Protein AF-A0A3B0Z367-F1 (afdb_monomer_lite)

Sequence (111 aa):
MTFSGEVEFDEVYLIAGHKGYPDAVKRAERLPRRRRLKGARGRGTLENEKPPVFGMIERSGDVVIHLCENVQQKSIQPLIESTVALGSLIYTDEYSIYSRLTEWGYEHKRA

Foldseek 3Di:
DAAAAEKEKDKDWDQQQCQCVPVVCVVVVHDGDPDQQPADPDADFVVRSTWIWMWMGHDVDDIDIDGHRDQALVGCVVVNPVHYDAAYEYEYAPDCRCVCCVVSRYHYDYD

Secondary structure (DSSP, 8-state):
--B-SEEEEEEEE-----TT-HHHHHHTTSPPPSS---PPSSS--TTTT--EEEEEEETTS-EEEEE-S---HHHHHHHHHHHB-TT-EEEE-S-GGGGGTTTTT-EEEE-

Radius of gyration: 17.01 Å; chains: 1; bounding box: 39×24×46 Å

InterPro domains:
  IPR024445 ISXO2-like transposase domain [PF12762] (4-110)
  IPR024445 ISXO2-like transposase domain [SM01126] (2-111)

pLDDT: mean 90.68, std 8.05, range [60.94, 97.81]

Structure (mmCIF, N/CA/C/O backbone):
data_AF-A0A3B0Z367-F1
#
_entry.id   AF-A0A3B0Z367-F1
#
loop_
_atom_site.group_PDB
_atom_site.id
_atom_site.type_symbol
_atom_site.label_atom_id
_atom_site.label_alt_id
_atom_site.label_comp_id
_atom_site.label_asym_id
_atom_site.label_entity_id
_atom_site.label_seq_id
_atom_site.pdbx_PDB_ins_code
_atom_site.Cartn_x
_atom_site.Cartn_y
_atom_site.Cartn_z
_atom_site.occupancy
_atom_site.B_iso_or_equiv
_atom_site.auth_seq_id
_atom_site.auth_comp_id
_atom_site.auth_asym_id
_atom_site.auth_atom_id
_atom_site.pdbx_PDB_model_num
ATOM 1 N N . MET A 1 1 ? -14.402 -11.003 0.904 1.00 66.56 1 MET A N 1
ATOM 2 C CA . MET A 1 1 ? -13.864 -11.161 2.266 1.00 66.56 1 MET A CA 1
ATOM 3 C C . MET A 1 1 ? -13.485 -9.774 2.720 1.00 66.56 1 MET A C 1
ATOM 5 O O . MET A 1 1 ? -12.888 -9.074 1.914 1.00 66.56 1 MET A O 1
ATOM 9 N N . THR A 1 2 ? -13.924 -9.351 3.899 1.00 90.94 2 THR A N 1
ATOM 10 C CA . THR A 1 2 ? -13.805 -7.954 4.326 1.00 90.94 2 THR A CA 1
ATOM 11 C C . THR A 1 2 ? -13.265 -7.931 5.746 1.00 90.94 2 THR A C 1
ATOM 13 O O . THR A 1 2 ? -13.917 -8.474 6.633 1.00 90.94 2 THR A O 1
ATOM 16 N N . PHE A 1 3 ? -12.085 -7.347 5.933 1.00 96.19 3 PHE A N 1
ATOM 17 C CA . PHE A 1 3 ? -11.451 -7.157 7.235 1.00 96.19 3 PHE A CA 1
ATOM 18 C C . PHE A 1 3 ? -12.202 -6.109 8.048 1.00 96.19 3 PHE A C 1
ATOM 20 O O . PHE A 1 3 ? -12.811 -5.195 7.486 1.00 96.19 3 PHE A O 1
ATOM 27 N N . SER A 1 4 ? -12.143 -6.215 9.369 1.00 94.81 4 SER A N 1
ATOM 28 C CA . SER A 1 4 ? -12.790 -5.291 10.294 1.00 94.81 4 SER A CA 1
ATOM 29 C C . SER A 1 4 ? -12.010 -5.157 11.601 1.00 94.81 4 SER A C 1
ATOM 31 O O . SER A 1 4 ? -11.216 -6.019 11.965 1.00 94.81 4 SER A O 1
ATOM 33 N N . GLY A 1 5 ? -12.248 -4.078 12.345 1.00 95.94 5 GLY A N 1
ATOM 34 C CA . GLY A 1 5 ? -11.552 -3.853 13.611 1.00 95.94 5 GLY A CA 1
ATOM 35 C C . GLY A 1 5 ? -10.146 -3.304 13.383 1.00 95.94 5 GLY A C 1
ATOM 36 O O . GLY A 1 5 ? -10.019 -2.215 12.835 1.00 95.94 5 GLY A O 1
ATOM 37 N N . GLU A 1 6 ? -9.109 -4.012 13.830 1.00 97.69 6 GLU A N 1
ATOM 38 C CA . GLU A 1 6 ? -7.713 -3.560 13.747 1.00 97.69 6 GLU A CA 1
ATOM 39 C C . GLU A 1 6 ? -6.999 -4.185 12.542 1.00 97.69 6 GLU A C 1
ATOM 41 O O . GLU A 1 6 ? -6.922 -5.411 12.432 1.00 97.69 6 GLU A O 1
ATOM 46 N N . VAL A 1 7 ? -6.447 -3.347 11.662 1.00 97.75 7 VAL A N 1
ATOM 47 C CA . VAL A 1 7 ? -5.758 -3.785 10.440 1.00 97.75 7 VAL A CA 1
ATOM 48 C C . VAL A 1 7 ? -4.434 -3.037 10.277 1.00 97.75 7 VAL A C 1
ATOM 50 O O . VAL A 1 7 ? -4.376 -1.825 10.461 1.00 97.75 7 VAL A O 1
ATOM 53 N N . GLU A 1 8 ? -3.362 -3.740 9.927 1.00 97.75 8 GLU A N 1
ATOM 54 C CA . GLU A 1 8 ? -2.039 -3.163 9.668 1.00 97.75 8 GLU A CA 1
ATOM 55 C C . GLU A 1 8 ? -1.728 -3.178 8.172 1.00 97.75 8 GLU A C 1
ATOM 57 O O . GLU A 1 8 ? -1.942 -4.194 7.501 1.00 97.75 8 GLU A O 1
ATOM 62 N N . PHE A 1 9 ? -1.241 -2.050 7.649 1.00 97.31 9 PHE A N 1
ATOM 63 C CA . PHE A 1 9 ? -0.816 -1.911 6.257 1.00 97.31 9 PHE A CA 1
ATOM 64 C C . PHE A 1 9 ? 0.691 -1.670 6.161 1.00 97.31 9 PHE A C 1
ATOM 66 O O . PHE A 1 9 ? 1.241 -0.879 6.929 1.00 97.31 9 PHE A O 1
ATOM 73 N N . ASP A 1 10 ? 1.336 -2.307 5.182 1.00 96.19 10 ASP A N 1
ATOM 74 C CA . ASP A 1 10 ? 2.746 -2.069 4.857 1.00 96.19 10 ASP A CA 1
ATOM 75 C C . ASP A 1 10 ? 3.046 -2.339 3.370 1.00 96.19 10 ASP A C 1
ATOM 77 O O . ASP A 1 10 ? 2.309 -3.030 2.655 1.00 96.19 10 ASP A O 1
ATOM 81 N N . GLU A 1 11 ? 4.172 -1.810 2.896 1.00 95.62 11 GLU A N 1
ATOM 82 C CA . GLU A 1 11 ? 4.663 -1.947 1.535 1.00 95.62 11 GLU A CA 1
ATOM 83 C C . GLU A 1 11 ? 6.106 -2.422 1.488 1.00 95.62 11 GLU A C 1
ATOM 85 O O . GLU A 1 11 ? 7.048 -1.734 1.886 1.00 95.62 11 GLU A O 1
ATOM 90 N N . VAL A 1 12 ? 6.322 -3.530 0.786 1.00 94.81 12 VAL A N 1
ATOM 91 C CA . VAL A 1 12 ? 7.666 -4.033 0.512 1.00 94.81 12 VAL A CA 1
ATOM 92 C C . VAL A 1 12 ? 7.982 -3.919 -0.972 1.00 94.81 12 VAL A C 1
ATOM 94 O O . VAL A 1 12 ? 7.217 -4.334 -1.832 1.00 94.81 12 VAL A O 1
ATOM 97 N N . TYR A 1 13 ? 9.155 -3.386 -1.310 1.00 92.69 13 TYR A N 1
ATOM 98 C CA . TYR A 1 13 ? 9.571 -3.212 -2.702 1.00 92.69 13 TYR A CA 1
ATOM 99 C C . TYR A 1 13 ? 10.491 -4.344 -3.150 1.00 92.69 13 TYR A C 1
ATOM 101 O O . TYR A 1 13 ? 11.658 -4.400 -2.750 1.00 92.69 13 TYR A O 1
ATOM 109 N N . LEU A 1 14 ? 9.997 -5.199 -4.043 1.00 90.38 14 LEU A N 1
ATOM 110 C CA . LEU A 1 14 ? 10.740 -6.348 -4.552 1.00 90.38 14 LEU A CA 1
ATOM 111 C C . LEU A 1 14 ? 11.377 -6.034 -5.898 1.00 90.38 14 LEU A C 1
ATOM 113 O O . LEU A 1 14 ? 10.776 -5.379 -6.739 1.00 90.38 14 LEU A O 1
ATOM 117 N N . I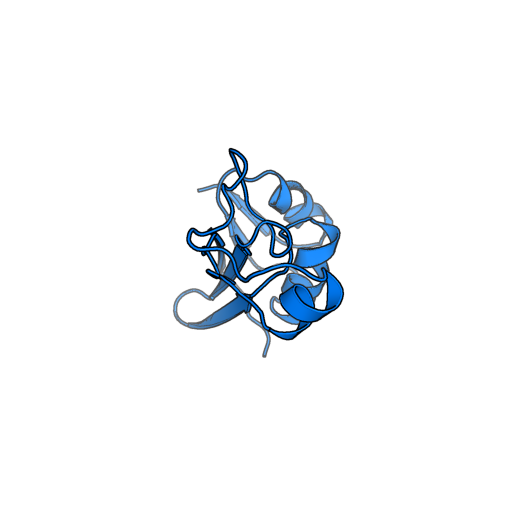LE A 1 15 ? 12.593 -6.524 -6.135 1.00 88.44 15 ILE A N 1
ATOM 118 C CA . ILE A 1 15 ? 13.227 -6.423 -7.453 1.00 88.44 15 ILE A CA 1
ATOM 119 C C . ILE A 1 15 ? 12.727 -7.591 -8.298 1.00 88.44 15 ILE A C 1
ATOM 121 O O . ILE A 1 15 ? 13.156 -8.723 -8.094 1.00 88.44 15 ILE A O 1
ATOM 125 N N . ALA A 1 16 ? 11.856 -7.309 -9.265 1.00 81.81 16 ALA A N 1
ATOM 126 C CA . ALA A 1 16 ? 11.217 -8.333 -10.090 1.00 81.81 16 ALA A CA 1
ATOM 127 C C . ALA A 1 16 ? 12.204 -9.039 -11.039 1.00 81.81 16 ALA A C 1
ATOM 129 O O . ALA A 1 16 ? 11.950 -10.144 -11.505 1.00 81.81 16 ALA A O 1
ATOM 130 N N . GLY A 1 17 ? 13.354 -8.415 -11.324 1.00 75.12 17 GLY A N 1
ATOM 131 C CA . GLY A 1 17 ? 14.464 -9.090 -11.996 1.00 75.12 17 GLY A CA 1
ATOM 132 C C . GLY A 1 17 ? 14.158 -9.525 -13.431 1.00 75.12 17 GLY A C 1
ATOM 133 O O . GLY A 1 17 ? 14.694 -10.544 -13.861 1.00 75.12 17 GLY A O 1
ATOM 134 N N . HIS A 1 18 ? 13.358 -8.745 -14.177 1.00 72.06 18 HIS A N 1
ATOM 135 C CA . HIS A 1 18 ? 12.971 -8.957 -15.588 1.00 72.06 18 HIS A CA 1
ATOM 136 C C . HIS A 1 18 ? 14.146 -8.816 -16.580 1.00 72.06 18 HIS A C 1
ATOM 138 O O . HIS A 1 18 ? 14.068 -8.199 -17.648 1.00 72.06 18 HIS A O 1
ATOM 144 N N . LYS A 1 19 ? 15.269 -9.455 -16.262 1.00 69.06 19 LYS A N 1
ATOM 145 C CA . LYS A 1 19 ? 16.459 -9.538 -17.089 1.00 69.06 19 LYS A CA 1
ATOM 146 C C . LYS A 1 19 ? 16.139 -10.355 -18.337 1.00 69.06 19 LYS A C 1
ATOM 148 O O . LYS A 1 19 ? 16.292 -11.568 -18.372 1.00 69.06 19 LYS A O 1
ATOM 153 N N . GLY A 1 20 ? 15.735 -9.650 -19.384 1.00 60.94 20 GLY A N 1
ATOM 154 C CA . GLY A 1 20 ? 15.469 -10.263 -20.675 1.00 60.94 20 GLY A CA 1
ATOM 155 C C . GLY A 1 20 ? 14.047 -10.787 -20.843 1.00 60.94 20 GLY A C 1
ATOM 156 O O . GLY A 1 20 ? 13.884 -11.802 -21.507 1.00 60.94 20 GLY A O 1
ATOM 157 N N . TYR A 1 21 ? 13.037 -10.100 -20.291 1.00 77.31 21 TYR A N 1
ATOM 158 C CA . TYR A 1 21 ? 11.632 -10.370 -20.619 1.00 77.31 21 TYR A CA 1
ATOM 159 C C . TYR A 1 21 ? 11.457 -10.470 -22.156 1.00 77.31 21 TYR A C 1
ATOM 161 O O . TYR A 1 21 ? 11.627 -9.446 -22.832 1.00 77.31 21 TYR A O 1
ATOM 169 N N . PRO A 1 22 ? 11.198 -11.672 -22.723 1.00 79.25 22 PRO A N 1
ATOM 170 C CA . PRO A 1 22 ? 11.438 -11.942 -24.144 1.00 79.25 22 PRO A CA 1
ATOM 171 C C . PRO A 1 22 ? 10.671 -11.015 -25.076 1.00 79.25 22 PRO A C 1
ATOM 173 O O . PRO A 1 22 ? 11.234 -10.525 -26.053 1.00 79.25 22 PRO A O 1
ATOM 176 N N . ASP A 1 23 ? 9.422 -10.705 -24.740 1.00 84.50 23 ASP A N 1
ATOM 177 C CA . ASP A 1 23 ? 8.583 -9.856 -25.580 1.00 84.50 23 ASP A CA 1
ATOM 178 C C . ASP A 1 23 ? 9.050 -8.400 -25.565 1.00 84.50 23 ASP A C 1
ATOM 180 O O . ASP A 1 23 ? 9.074 -7.755 -26.609 1.00 84.50 23 ASP A O 1
ATOM 184 N N . ALA A 1 24 ? 9.504 -7.876 -24.421 1.00 80.75 24 ALA A N 1
ATOM 185 C CA . ALA A 1 24 ? 10.095 -6.537 -24.378 1.00 80.75 24 ALA A CA 1
ATOM 186 C C . ALA A 1 24 ? 11.462 -6.475 -25.068 1.00 80.75 24 ALA A C 1
ATOM 188 O O . ALA A 1 24 ? 11.804 -5.449 -25.646 1.00 80.75 24 ALA A O 1
ATOM 189 N N . VAL A 1 25 ? 12.251 -7.551 -25.015 1.00 83.81 25 VAL A N 1
ATOM 190 C CA . VAL A 1 25 ? 13.532 -7.644 -25.734 1.00 83.81 25 VAL A CA 1
ATOM 191 C C . VAL A 1 25 ? 13.297 -7.649 -27.243 1.00 83.81 25 VAL A C 1
ATOM 193 O O . VAL A 1 25 ? 13.952 -6.882 -27.943 1.00 83.81 25 VAL A O 1
ATOM 196 N N . LYS A 1 26 ? 12.324 -8.441 -27.716 1.00 86.88 26 LYS A N 1
ATOM 197 C CA . LYS A 1 26 ? 11.888 -8.464 -29.118 1.00 86.88 26 LYS A CA 1
ATOM 198 C C . LYS A 1 26 ? 11.384 -7.092 -29.570 1.00 86.88 26 LYS A C 1
ATOM 200 O O . LYS A 1 26 ? 11.881 -6.579 -30.561 1.00 86.88 26 LYS A O 1
ATOM 205 N N . ARG A 1 27 ? 10.466 -6.468 -28.816 1.00 88.06 27 ARG A N 1
ATOM 206 C CA . ARG A 1 27 ? 9.923 -5.130 -29.134 1.00 88.06 27 ARG A CA 1
ATOM 207 C C . ARG A 1 27 ? 10.984 -4.031 -29.176 1.00 88.06 27 ARG A C 1
ATOM 209 O O . ARG A 1 27 ? 10.825 -3.072 -29.912 1.00 88.06 27 ARG A O 1
ATOM 216 N N . ALA A 1 28 ? 12.025 -4.144 -28.356 1.00 85.38 28 ALA A N 1
ATOM 217 C CA . ALA A 1 28 ? 13.100 -3.160 -28.286 1.00 85.38 28 ALA A CA 1
ATOM 218 C C . ALA A 1 28 ? 14.273 -3.462 -29.237 1.00 85.38 28 ALA A C 1
ATOM 220 O O . ALA A 1 28 ? 15.290 -2.779 -29.135 1.00 85.38 28 ALA A O 1
ATOM 221 N N . GLU A 1 29 ? 14.171 -4.503 -30.075 1.00 90.88 29 GLU A N 1
ATOM 222 C CA . GLU A 1 29 ? 15.167 -4.899 -31.087 1.00 90.88 29 GLU A CA 1
ATOM 223 C C . GLU A 1 29 ? 16.617 -4.907 -30.573 1.00 90.88 29 GLU A C 1
ATOM 225 O O . GLU A 1 29 ? 17.562 -4.478 -31.233 1.00 90.88 29 GLU A O 1
ATOM 230 N N . ARG A 1 30 ? 16.812 -5.400 -29.347 1.00 84.81 30 ARG A N 1
ATOM 231 C CA . ARG A 1 30 ? 18.119 -5.412 -28.677 1.00 84.81 30 ARG A CA 1
ATOM 232 C C . ARG A 1 30 ? 18.420 -6.766 -28.066 1.00 84.81 30 ARG A C 1
ATOM 234 O O . ARG A 1 30 ? 17.522 -7.556 -27.800 1.00 84.81 30 ARG A O 1
ATOM 241 N N . LEU A 1 31 ? 19.684 -7.005 -27.727 1.00 85.38 31 LEU A N 1
ATOM 242 C CA . LEU A 1 31 ? 20.059 -8.174 -26.933 1.00 85.38 31 LEU A CA 1
ATOM 243 C C . LEU A 1 31 ? 19.499 -8.087 -25.494 1.00 85.38 31 LEU A C 1
ATOM 245 O O . LEU A 1 31 ? 19.319 -6.988 -24.940 1.00 85.38 31 LEU A O 1
ATOM 249 N N . PRO A 1 32 ? 19.226 -9.238 -24.849 1.00 82.56 32 PRO A N 1
ATOM 250 C CA . PRO A 1 32 ? 18.847 -9.273 -23.443 1.00 82.56 32 PRO A CA 1
ATOM 251 C C . PRO A 1 32 ? 19.978 -8.724 -22.564 1.00 82.56 32 PRO A C 1
ATOM 253 O O . PRO A 1 32 ? 21.168 -8.874 -22.849 1.00 82.56 32 PRO A O 1
ATOM 256 N N . ARG A 1 33 ? 19.613 -8.063 -21.461 1.00 77.62 33 ARG A N 1
ATOM 257 C CA . ARG A 1 33 ? 20.596 -7.449 -20.560 1.00 77.62 33 ARG A CA 1
ATOM 258 C C . ARG A 1 33 ? 21.389 -8.527 -19.823 1.00 77.62 33 ARG A C 1
ATOM 260 O O . ARG A 1 33 ? 20.826 -9.528 -19.397 1.00 77.62 33 ARG A O 1
ATOM 267 N N . ARG A 1 34 ? 22.685 -8.292 -19.578 1.00 83.44 34 ARG A N 1
ATOM 268 C CA . ARG A 1 34 ? 23.528 -9.164 -18.727 1.00 83.44 34 ARG A CA 1
ATOM 269 C C . ARG A 1 34 ? 23.388 -8.867 -17.229 1.00 83.44 34 ARG A C 1
ATOM 271 O O . ARG A 1 34 ? 23.630 -9.752 -16.412 1.00 83.44 34 ARG A O 1
ATOM 278 N N . ARG A 1 35 ? 22.974 -7.653 -16.861 1.00 79.62 35 ARG A N 1
ATOM 279 C CA . ARG A 1 35 ? 22.731 -7.201 -15.478 1.00 79.62 35 ARG A CA 1
ATOM 280 C C . ARG A 1 35 ? 21.294 -6.672 -15.358 1.00 79.62 35 ARG A C 1
ATOM 282 O O . ARG A 1 35 ? 20.706 -6.318 -16.379 1.00 79.62 35 ARG A O 1
ATOM 289 N N . ARG A 1 36 ? 20.738 -6.639 -14.140 1.00 77.19 36 ARG A N 1
ATOM 290 C CA . ARG A 1 36 ? 19.420 -6.025 -13.864 1.00 77.19 36 ARG A CA 1
ATOM 291 C C . ARG A 1 36 ? 19.407 -4.536 -14.226 1.00 77.19 36 ARG A C 1
ATOM 293 O O . ARG A 1 36 ? 20.484 -3.937 -14.321 1.00 77.19 36 ARG A O 1
ATOM 300 N N . LEU A 1 37 ? 18.224 -3.934 -14.387 1.00 77.19 37 LEU A N 1
ATOM 301 C CA . LEU A 1 37 ? 18.125 -2.480 -14.501 1.00 77.19 37 LEU A CA 1
ATOM 302 C C . LEU A 1 37 ? 18.768 -1.828 -13.269 1.00 77.19 37 LEU A C 1
ATOM 304 O O . LEU A 1 37 ? 18.592 -2.273 -12.130 1.00 77.19 37 LEU A O 1
ATOM 308 N N . LYS A 1 38 ? 19.556 -0.775 -13.496 1.00 77.25 38 LYS A N 1
ATOM 309 C CA . LYS A 1 38 ? 20.056 0.049 -12.398 1.00 77.25 38 LYS A CA 1
ATOM 310 C C . LYS A 1 38 ? 18.869 0.859 -11.882 1.00 77.25 38 LYS A C 1
ATOM 312 O O . LYS A 1 38 ? 18.490 1.839 -12.511 1.00 77.25 38 LYS A O 1
ATOM 317 N N . GLY A 1 39 ? 18.267 0.403 -10.787 1.00 73.81 39 GLY A N 1
ATOM 318 C CA . GLY A 1 39 ? 17.138 1.095 -10.172 1.00 73.81 39 GLY A CA 1
ATOM 319 C C . GLY A 1 39 ? 17.501 2.529 -9.781 1.00 73.81 39 GLY A C 1
ATOM 320 O O . GLY A 1 39 ? 18.638 2.804 -9.377 1.00 73.81 39 GLY A O 1
ATOM 321 N N . ALA A 1 40 ? 16.530 3.432 -9.906 1.00 79.25 40 ALA A N 1
ATOM 322 C CA . ALA A 1 40 ? 16.629 4.774 -9.352 1.00 79.25 40 ALA A CA 1
ATOM 323 C C . ALA A 1 40 ? 16.698 4.721 -7.814 1.00 79.25 40 ALA A C 1
ATOM 325 O O . ALA A 1 40 ? 16.316 3.730 -7.184 1.00 79.25 40 ALA A O 1
ATOM 326 N N . ARG A 1 41 ? 17.212 5.791 -7.199 1.00 82.75 41 ARG A N 1
ATOM 327 C CA . ARG A 1 41 ? 17.153 5.940 -5.739 1.00 82.75 41 ARG A CA 1
ATOM 328 C C . ARG A 1 41 ? 15.695 6.115 -5.302 1.00 82.75 41 ARG A C 1
ATOM 330 O O . ARG A 1 41 ? 14.917 6.742 -6.011 1.00 82.75 41 ARG A O 1
ATOM 337 N N . GLY A 1 42 ? 15.365 5.612 -4.115 1.00 85.31 42 GLY A N 1
ATOM 338 C CA . GLY A 1 42 ? 14.035 5.742 -3.523 1.00 85.31 42 GLY A CA 1
ATOM 339 C C . GLY A 1 42 ? 13.105 4.556 -3.795 1.00 85.31 42 GLY A C 1
ATOM 340 O O . GLY A 1 42 ? 13.537 3.401 -3.926 1.00 85.31 42 GLY A O 1
ATOM 341 N N . ARG A 1 43 ? 11.807 4.860 -3.798 1.00 87.88 43 ARG A N 1
ATOM 342 C CA . ARG A 1 43 ? 10.712 3.896 -3.956 1.00 87.88 43 ARG A CA 1
ATOM 343 C C . ARG A 1 43 ? 10.620 3.423 -5.406 1.00 87.88 43 ARG A C 1
ATOM 345 O O . ARG A 1 43 ? 10.929 4.167 -6.333 1.00 87.88 43 ARG A O 1
ATOM 352 N N . GLY A 1 44 ? 10.276 2.153 -5.576 1.00 89.12 44 GLY A N 1
ATOM 353 C CA . GLY A 1 44 ? 10.235 1.491 -6.875 1.00 89.12 44 GLY A CA 1
ATOM 354 C C . GLY A 1 44 ? 8.843 1.457 -7.496 1.00 89.12 44 GLY A C 1
ATOM 355 O O . GLY A 1 44 ? 7.841 1.649 -6.815 1.00 89.12 44 GLY A O 1
ATOM 356 N N . THR A 1 45 ? 8.799 1.173 -8.792 1.00 90.69 45 THR A N 1
ATOM 357 C CA . THR A 1 45 ? 7.582 0.828 -9.535 1.00 90.69 45 THR A CA 1
ATOM 358 C C . THR A 1 45 ? 7.865 -0.397 -10.395 1.00 90.69 45 THR A C 1
ATOM 360 O O . THR A 1 45 ? 9.031 -0.748 -10.619 1.00 90.69 45 THR A O 1
ATOM 363 N N . LEU A 1 46 ? 6.819 -1.037 -10.913 1.00 88.50 46 LEU A N 1
ATOM 364 C CA . LEU A 1 46 ? 6.959 -2.142 -11.860 1.00 88.50 46 LEU A CA 1
ATOM 365 C C . LEU A 1 46 ? 7.772 -1.734 -13.096 1.00 88.50 46 LEU A C 1
ATOM 367 O O . LEU A 1 46 ? 8.660 -2.474 -13.514 1.00 88.50 46 LEU A O 1
ATOM 371 N N . GLU A 1 47 ? 7.537 -0.528 -13.618 1.00 86.00 47 GLU A N 1
ATOM 372 C CA . GLU A 1 47 ? 8.285 0.045 -14.746 1.00 86.00 47 GLU A CA 1
ATOM 373 C C . GLU A 1 47 ? 9.804 0.057 -14.492 1.00 86.00 47 GLU A C 1
ATOM 375 O O . GLU A 1 47 ? 10.603 -0.246 -15.377 1.00 86.00 47 GLU A O 1
ATOM 380 N N . ASN A 1 48 ? 10.205 0.327 -13.248 1.00 85.19 48 ASN A N 1
ATOM 381 C CA . ASN A 1 48 ? 11.602 0.359 -12.823 1.00 85.19 48 ASN A CA 1
ATOM 382 C C . ASN A 1 48 ? 12.127 -1.002 -12.321 1.00 85.19 48 ASN A C 1
ATOM 384 O O . ASN A 1 48 ? 13.141 -1.049 -11.621 1.00 85.19 48 ASN A O 1
ATOM 388 N N . GLU A 1 49 ? 11.451 -2.108 -12.655 1.00 86.88 49 GLU A N 1
ATOM 389 C CA . GLU A 1 49 ? 11.736 -3.477 -12.188 1.00 86.88 49 GLU A CA 1
ATOM 390 C C . GLU A 1 49 ? 11.723 -3.632 -10.657 1.00 86.88 49 GLU A C 1
ATOM 392 O O . GLU A 1 49 ? 12.333 -4.563 -10.121 1.00 86.88 49 GLU A O 1
ATOM 397 N N . LYS A 1 50 ? 11.051 -2.724 -9.942 1.00 90.31 50 LYS A N 1
ATOM 398 C CA . LYS A 1 50 ? 10.978 -2.723 -8.480 1.00 90.31 50 LYS A CA 1
ATOM 399 C C . LYS A 1 50 ? 9.532 -2.526 -7.988 1.00 90.31 50 LYS A C 1
ATOM 401 O O . LYS A 1 50 ? 9.266 -1.521 -7.326 1.00 90.31 50 LYS A O 1
ATOM 406 N N . PRO A 1 51 ? 8.581 -3.403 -8.366 1.00 92.69 51 PRO A N 1
ATOM 407 C CA . PRO A 1 51 ? 7.189 -3.259 -7.958 1.00 92.69 51 PRO A CA 1
ATOM 408 C C . PRO A 1 51 ? 7.033 -3.308 -6.429 1.00 92.69 51 PRO A C 1
ATOM 410 O O . PRO A 1 51 ? 7.705 -4.109 -5.766 1.00 92.69 51 PRO A O 1
ATOM 413 N N . PRO A 1 52 ? 6.161 -2.463 -5.859 1.00 95.62 52 PRO A N 1
ATOM 414 C CA . PRO A 1 52 ? 5.711 -2.622 -4.486 1.00 95.62 52 PRO A CA 1
ATOM 415 C C . PRO A 1 52 ? 4.764 -3.818 -4.345 1.00 95.62 52 PRO A C 1
ATOM 417 O O . PRO A 1 52 ? 3.938 -4.100 -5.212 1.00 95.62 52 PRO A O 1
ATOM 420 N N . VAL A 1 53 ? 4.874 -4.487 -3.211 1.00 96.00 53 VAL A N 1
ATOM 421 C CA . VAL A 1 53 ? 3.921 -5.453 -2.688 1.00 96.00 53 VAL A CA 1
ATOM 422 C C . VAL A 1 53 ? 3.223 -4.777 -1.522 1.00 96.00 53 VAL A C 1
ATOM 424 O O . VAL A 1 53 ? 3.888 -4.412 -0.557 1.00 96.00 53 VAL A O 1
ATOM 427 N N . PHE A 1 54 ? 1.917 -4.580 -1.643 1.00 97.50 54 PHE A N 1
ATOM 428 C CA . PHE A 1 54 ? 1.080 -3.960 -0.625 1.00 97.50 54 PHE A CA 1
ATOM 429 C C . PHE A 1 54 ? 0.397 -5.048 0.203 1.00 97.50 54 PHE A C 1
ATOM 431 O O . PHE A 1 54 ? -0.313 -5.890 -0.353 1.00 97.50 54 PHE A O 1
ATOM 438 N N . GLY A 1 55 ? 0.660 -5.061 1.506 1.00 97.12 55 GLY A N 1
ATOM 439 C CA . GLY A 1 55 ? 0.104 -6.015 2.456 1.00 97.12 55 GLY A CA 1
ATOM 440 C C . GLY A 1 55 ? -0.928 -5.358 3.361 1.00 97.12 55 GLY A C 1
ATOM 441 O O . GLY A 1 55 ? -0.725 -4.243 3.829 1.00 97.12 55 GLY A O 1
ATOM 442 N N . MET A 1 56 ? -2.017 -6.076 3.620 1.00 97.56 56 MET A N 1
ATOM 443 C CA . MET A 1 56 ? -3.024 -5.740 4.622 1.00 97.56 56 MET A CA 1
ATOM 444 C C . MET A 1 56 ? -3.194 -6.950 5.538 1.00 97.56 56 MET A C 1
ATOM 446 O O . MET A 1 56 ? -3.427 -8.058 5.045 1.00 97.56 56 MET A O 1
ATOM 450 N N . ILE A 1 57 ? -3.061 -6.758 6.848 1.00 97.06 57 ILE A N 1
ATOM 451 C CA . ILE A 1 57 ? -3.115 -7.835 7.844 1.00 97.06 57 ILE A CA 1
ATOM 452 C C . ILE A 1 57 ? -4.159 -7.485 8.898 1.00 97.06 57 ILE A C 1
ATOM 454 O O . ILE A 1 57 ? -4.011 -6.494 9.608 1.00 97.06 57 ILE A O 1
ATOM 458 N N . GLU A 1 58 ? -5.210 -8.293 9.014 1.00 97.44 58 GLU A N 1
ATOM 459 C CA . GLU A 1 58 ? -6.186 -8.170 10.097 1.00 97.44 58 GLU A CA 1
ATOM 460 C C . GLU A 1 58 ? -5.616 -8.770 11.387 1.00 97.44 58 GLU A C 1
ATOM 462 O O . GLU A 1 58 ? -5.008 -9.848 11.390 1.00 97.44 58 GLU A O 1
ATOM 467 N N . ARG A 1 59 ? -5.800 -8.085 12.519 1.00 95.94 59 ARG A N 1
ATOM 468 C CA . ARG A 1 59 ? -5.265 -8.557 13.796 1.00 95.94 59 ARG A CA 1
ATOM 469 C C . ARG A 1 59 ? -5.887 -9.8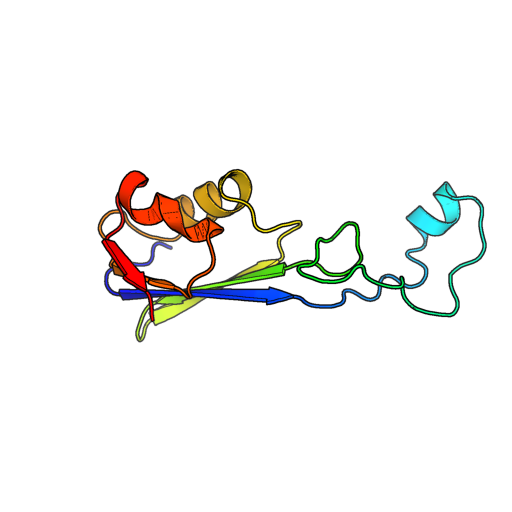94 14.189 1.00 95.94 59 ARG A C 1
ATOM 471 O O . ARG A 1 59 ? -7.086 -9.988 14.424 1.00 95.94 59 ARG A O 1
ATOM 478 N N . SER A 1 60 ? -5.037 -10.913 14.334 1.00 93.94 60 SER A N 1
ATOM 479 C CA . SER A 1 60 ? -5.456 -12.300 14.599 1.00 93.94 60 SER A CA 1
ATOM 480 C C . SER A 1 60 ? -6.398 -12.878 13.531 1.00 93.94 60 SER A C 1
ATOM 482 O O . SER A 1 60 ? -7.130 -13.824 13.819 1.00 93.94 60 SER A O 1
ATOM 484 N N . GLY A 1 61 ? -6.380 -12.310 12.326 1.00 94.19 61 GLY A N 1
ATOM 485 C CA . GLY A 1 61 ? -7.230 -12.695 11.210 1.00 94.19 61 GLY A CA 1
ATOM 486 C C . GLY A 1 61 ? -6.413 -13.013 9.967 1.00 94.19 61 GLY A C 1
ATOM 487 O O . GLY A 1 61 ? -5.311 -13.568 10.035 1.00 94.19 61 GLY A O 1
ATOM 488 N N . ASP A 1 62 ? -6.986 -12.674 8.822 1.00 96.25 62 ASP A N 1
ATOM 489 C CA . ASP A 1 62 ? -6.433 -13.009 7.519 1.00 96.25 62 ASP A CA 1
ATOM 490 C C . ASP A 1 62 ? -5.455 -11.955 6.988 1.00 96.25 62 ASP A C 1
ATOM 492 O O . ASP A 1 62 ? -5.358 -10.822 7.465 1.00 96.25 62 ASP A O 1
ATOM 496 N N . VAL A 1 63 ? -4.710 -12.355 5.957 1.00 96.44 63 VAL A N 1
ATOM 497 C CA . VAL A 1 63 ? -3.751 -11.503 5.256 1.00 96.44 63 VAL A CA 1
ATOM 498 C C . VAL A 1 63 ? -4.076 -11.450 3.772 1.00 96.44 63 VAL A C 1
ATOM 500 O O . VAL A 1 63 ? -4.301 -12.474 3.124 1.00 96.44 63 VAL A O 1
ATOM 503 N N . VAL A 1 64 ? -4.063 -10.242 3.217 1.00 97.12 64 VAL A N 1
ATOM 504 C CA . VAL A 1 64 ? -4.197 -9.994 1.783 1.00 97.12 64 VAL A CA 1
ATOM 505 C C . VAL A 1 64 ? -2.937 -9.297 1.288 1.00 97.12 64 VAL A C 1
ATOM 507 O O . VAL A 1 64 ? -2.465 -8.329 1.880 1.00 97.12 64 VAL A O 1
ATOM 510 N N . ILE A 1 65 ? -2.379 -9.808 0.190 1.00 96.69 65 ILE A N 1
ATOM 511 C CA . ILE A 1 65 ? -1.139 -9.312 -0.407 1.00 96.69 65 ILE A CA 1
ATOM 512 C C . ILE A 1 65 ? -1.390 -9.015 -1.882 1.00 96.69 65 ILE A C 1
ATOM 514 O O . ILE A 1 65 ? -1.746 -9.907 -2.654 1.00 96.69 65 ILE A O 1
ATOM 518 N N . HIS A 1 66 ? -1.147 -7.773 -2.288 1.00 95.81 66 HIS A N 1
ATOM 519 C CA . HIS A 1 66 ? -1.259 -7.325 -3.669 1.00 95.81 66 HIS A CA 1
ATOM 520 C C . HIS A 1 66 ? 0.113 -6.996 -4.249 1.00 95.81 66 HIS A C 1
ATOM 522 O O . HIS A 1 66 ? 0.844 -6.161 -3.722 1.00 95.81 66 HIS A O 1
ATOM 528 N N . LEU A 1 67 ? 0.450 -7.606 -5.388 1.00 94.25 67 LEU A N 1
ATOM 529 C CA . LEU A 1 67 ? 1.529 -7.099 -6.230 1.00 94.25 67 LEU A CA 1
ATOM 530 C C . LEU A 1 67 ? 1.002 -5.890 -7.009 1.00 94.25 67 LEU A C 1
ATOM 532 O O . LEU A 1 67 ? 0.111 -6.032 -7.846 1.00 94.25 67 LEU A O 1
ATOM 536 N N . CYS A 1 68 ? 1.567 -4.7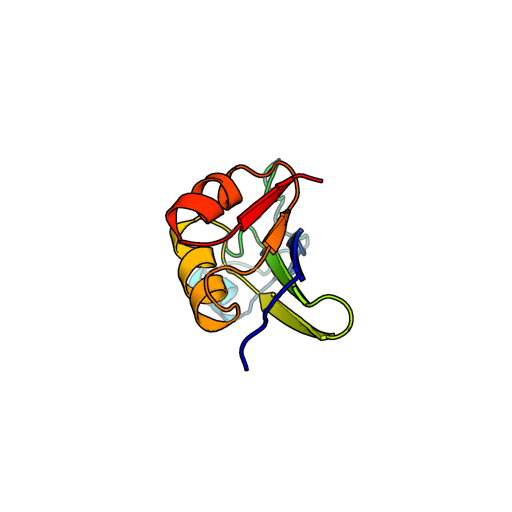17 -6.750 1.00 94.19 68 CYS A N 1
ATOM 537 C CA . CYS A 1 68 ? 1.109 -3.457 -7.317 1.00 94.19 68 CYS A CA 1
ATOM 538 C C . CYS A 1 68 ? 2.111 -2.923 -8.345 1.00 94.19 68 CYS A C 1
ATOM 540 O O . CYS A 1 68 ? 3.326 -3.086 -8.223 1.00 94.19 68 CYS A O 1
ATOM 542 N N . GLU A 1 69 ? 1.618 -2.212 -9.359 1.00 93.06 69 GLU A N 1
ATOM 543 C CA . GLU A 1 69 ? 2.509 -1.514 -10.293 1.00 93.06 69 GLU A CA 1
ATOM 544 C C . GLU A 1 69 ? 3.213 -0.323 -9.628 1.00 93.06 69 GLU A C 1
ATOM 546 O O . GLU A 1 69 ? 4.361 0.008 -9.936 1.00 93.06 69 GLU A O 1
ATOM 551 N N . ASN A 1 70 ? 2.504 0.331 -8.712 1.00 93.75 70 ASN A N 1
ATOM 552 C CA . ASN A 1 70 ? 2.935 1.467 -7.913 1.00 93.75 70 ASN A CA 1
ATOM 553 C C . ASN A 1 70 ? 2.048 1.565 -6.663 1.00 93.75 70 ASN A C 1
ATOM 555 O O . ASN A 1 70 ? 0.959 0.995 -6.634 1.00 93.75 70 ASN A O 1
ATOM 559 N N . VAL A 1 71 ? 2.494 2.332 -5.671 1.00 92.25 71 VAL A N 1
ATOM 560 C CA . VAL A 1 71 ? 1.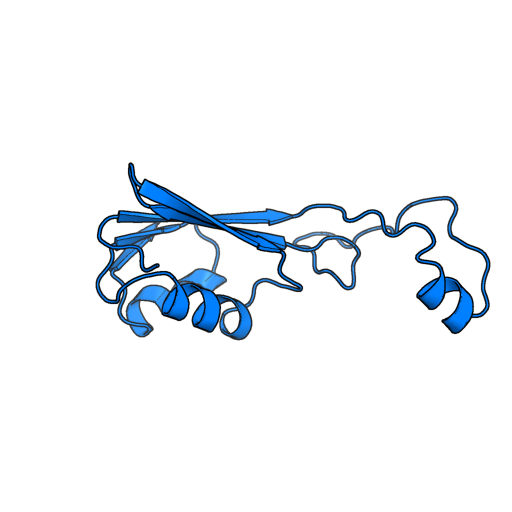692 2.687 -4.494 1.00 92.25 71 VAL A CA 1
ATOM 561 C C . VAL A 1 71 ? 1.463 4.192 -4.494 1.00 92.25 71 VAL A C 1
ATOM 563 O O . VAL A 1 71 ? 2.361 5.003 -4.271 1.00 92.25 71 VAL A O 1
ATOM 566 N N . GLN A 1 72 ? 0.253 4.570 -4.876 1.00 94.19 72 GLN A N 1
ATOM 567 C CA . GLN A 1 72 ? -0.250 5.933 -4.919 1.00 94.19 72 GLN A CA 1
ATOM 568 C C . GLN A 1 72 ? -1.651 5.908 -4.322 1.00 94.19 72 GLN A C 1
ATOM 570 O O . GLN A 1 72 ? -2.341 4.901 -4.426 1.00 94.19 72 GLN A O 1
ATOM 575 N N . GLN A 1 73 ? -2.117 7.025 -3.769 1.00 95.06 73 GLN A N 1
ATOM 576 C CA . GLN A 1 73 ? -3.464 7.101 -3.188 1.00 95.06 73 GLN A CA 1
ATOM 577 C C . GLN A 1 73 ? -4.546 6.568 -4.135 1.00 95.06 73 GLN A C 1
ATOM 579 O O . GLN A 1 73 ? -5.333 5.715 -3.752 1.00 95.06 73 GLN A O 1
ATOM 584 N N . LYS A 1 74 ? -4.500 6.974 -5.411 1.00 95.12 74 LYS A N 1
ATOM 585 C CA . LYS A 1 74 ? -5.441 6.506 -6.439 1.00 95.12 74 LYS A CA 1
ATOM 586 C C . LYS A 1 74 ? -5.377 5.002 -6.735 1.00 95.12 74 LYS A C 1
ATOM 588 O O . LYS A 1 74 ? -6.343 4.468 -7.265 1.00 95.12 74 LYS A O 1
ATOM 593 N N . SER A 1 75 ? -4.239 4.346 -6.492 1.00 93.62 75 SER A N 1
ATOM 594 C CA . SER A 1 75 ? -4.067 2.916 -6.769 1.00 93.62 75 SER A CA 1
ATOM 595 C C . SER A 1 75 ? -4.376 2.056 -5.550 1.00 93.62 75 SER A C 1
ATOM 597 O O . SER A 1 75 ? -4.958 0.990 -5.717 1.00 93.62 75 SER A O 1
ATOM 599 N N . ILE A 1 76 ? -4.055 2.521 -4.340 1.00 95.81 76 ILE A N 1
ATOM 600 C CA . ILE A 1 76 ? -4.304 1.763 -3.106 1.00 95.81 76 ILE A CA 1
ATOM 601 C C . ILE A 1 76 ? -5.727 1.948 -2.569 1.00 95.81 76 ILE A C 1
ATOM 603 O O . ILE A 1 76 ? -6.269 1.003 -2.009 1.00 95.81 76 ILE A O 1
ATOM 607 N N . GLN A 1 77 ? -6.362 3.110 -2.775 1.00 96.56 77 GLN A N 1
ATOM 608 C CA . GLN A 1 77 ? -7.726 3.379 -2.299 1.00 96.56 77 GLN A CA 1
ATOM 609 C C . GLN A 1 77 ? -8.733 2.281 -2.692 1.00 96.56 77 GLN A C 1
ATOM 611 O O . GLN A 1 77 ? -9.350 1.720 -1.788 1.00 96.56 77 GLN A O 1
ATOM 616 N N . PRO A 1 78 ? -8.880 1.896 -3.979 1.00 96.50 78 PRO A N 1
ATOM 617 C CA . PRO A 1 78 ? -9.839 0.854 -4.348 1.00 96.50 78 PRO A CA 1
ATOM 618 C C . PRO A 1 78 ? -9.484 -0.524 -3.767 1.00 96.50 78 PRO A C 1
ATOM 620 O O . PRO A 1 78 ? -10.381 -1.319 -3.499 1.00 96.50 78 PRO A O 1
ATOM 623 N N . LEU A 1 79 ? -8.195 -0.819 -3.545 1.00 96.19 79 LEU A N 1
ATOM 624 C CA . LEU A 1 79 ? -7.773 -2.070 -2.906 1.00 96.19 79 LEU A CA 1
ATOM 625 C C . LEU A 1 79 ? -8.231 -2.106 -1.446 1.00 96.19 79 LEU A C 1
ATOM 627 O O . LEU A 1 79 ? -8.832 -3.093 -1.022 1.00 96.19 79 LEU A O 1
ATOM 631 N N . ILE A 1 80 ? -8.015 -1.006 -0.722 1.00 96.50 80 ILE A N 1
ATOM 632 C CA . ILE A 1 80 ? -8.422 -0.847 0.676 1.00 96.50 80 ILE A CA 1
ATOM 633 C C . ILE A 1 80 ? -9.946 -0.934 0.794 1.00 96.50 80 ILE A C 1
ATOM 635 O O . ILE A 1 80 ? -10.436 -1.777 1.535 1.00 96.50 80 ILE A O 1
ATOM 639 N N . GLU A 1 81 ? -10.696 -0.155 0.009 1.00 96.31 81 GLU A N 1
ATOM 640 C CA . GLU A 1 81 ? -12.171 -0.151 0.030 1.00 96.31 81 GLU A CA 1
ATOM 641 C C . GLU A 1 81 ? -12.785 -1.516 -0.309 1.00 96.31 81 GLU A C 1
ATOM 643 O O . GLU A 1 81 ? -13.848 -1.867 0.199 1.00 96.31 81 GLU A O 1
ATOM 648 N N . SER A 1 82 ? -12.119 -2.309 -1.153 1.00 96.00 82 SER A N 1
ATOM 649 C CA . SER A 1 82 ? -12.584 -3.661 -1.483 1.00 96.00 82 SER A CA 1
ATOM 650 C C . SER A 1 82 ? -12.275 -4.707 -0.404 1.00 96.00 82 SER A C 1
ATOM 652 O O . SER A 1 82 ? -12.923 -5.755 -0.373 1.00 96.00 82 SER A O 1
ATOM 654 N N . THR A 1 83 ? -11.301 -4.432 0.471 1.00 96.38 83 THR A N 1
ATOM 655 C CA . THR A 1 83 ? -10.743 -5.410 1.418 1.00 96.38 83 THR A CA 1
ATOM 656 C C . THR A 1 83 ? -11.097 -5.100 2.867 1.00 96.38 83 THR A C 1
ATOM 658 O O . THR A 1 83 ? -11.225 -6.027 3.657 1.00 96.38 83 THR A O 1
ATOM 661 N N . VAL A 1 84 ? -11.287 -3.834 3.239 1.00 97.31 84 VAL A N 1
ATOM 662 C CA . VAL A 1 84 ? -11.433 -3.386 4.631 1.00 97.31 84 VAL A CA 1
ATOM 663 C C . VAL A 1 84 ? -12.757 -2.654 4.815 1.00 97.31 84 VAL A C 1
ATOM 665 O O . VAL A 1 84 ? -13.127 -1.791 4.024 1.00 97.31 84 VAL A O 1
ATOM 668 N N . ALA A 1 85 ? -13.486 -2.991 5.875 1.00 97.06 85 ALA A N 1
ATOM 669 C CA . ALA A 1 85 ? -14.725 -2.317 6.229 1.00 97.06 85 ALA A CA 1
ATOM 670 C C . ALA A 1 85 ? -14.456 -0.879 6.696 1.00 97.06 85 ALA A C 1
ATOM 672 O O . ALA A 1 85 ? -13.513 -0.622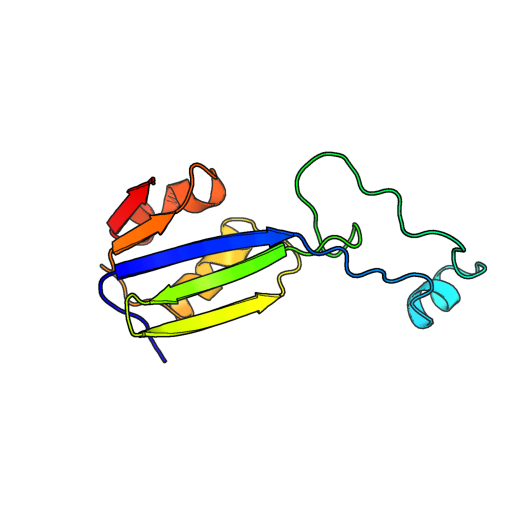 7.451 1.00 97.06 85 ALA A O 1
ATOM 673 N N . LEU A 1 86 ? -15.330 0.052 6.303 1.00 97.00 86 LEU A N 1
ATOM 674 C CA . LEU A 1 86 ? -15.325 1.423 6.819 1.00 97.00 86 LEU A CA 1
ATOM 675 C C . LEU A 1 86 ? -15.409 1.438 8.353 1.00 97.00 86 LEU A C 1
ATOM 677 O O . LEU A 1 86 ? -16.049 0.579 8.959 1.00 97.00 86 LEU A O 1
ATOM 681 N N . GLY A 1 87 ? -14.771 2.429 8.972 1.00 96.69 87 GLY A N 1
ATOM 682 C CA . GLY A 1 87 ? -14.675 2.553 10.428 1.00 96.69 87 GLY A CA 1
ATOM 683 C C . GLY A 1 87 ? -13.643 1.633 11.088 1.00 96.69 87 GLY A C 1
ATOM 684 O O . GLY A 1 87 ? -13.479 1.700 12.301 1.00 96.69 87 GLY A O 1
ATOM 685 N N . SER A 1 88 ? -12.929 0.797 10.326 1.00 97.44 88 SER A N 1
ATOM 686 C CA . SER A 1 88 ? -11.809 0.014 10.868 1.00 97.44 88 SER A CA 1
ATOM 687 C C . SER A 1 88 ? -10.646 0.920 11.285 1.00 97.44 88 SER A C 1
ATOM 689 O O . SER A 1 88 ? -10.409 1.965 10.672 1.00 97.44 88 SER A O 1
ATOM 691 N N . LEU A 1 89 ? -9.908 0.492 12.308 1.00 97.62 89 LEU A N 1
ATOM 692 C CA . LEU A 1 89 ? -8.699 1.131 12.806 1.00 97.62 89 LEU A CA 1
ATOM 693 C C . LEU A 1 89 ? -7.476 0.599 12.069 1.00 97.62 89 LEU A C 1
ATOM 695 O O . LEU A 1 89 ? -7.075 -0.552 12.237 1.00 97.62 89 LEU A O 1
ATOM 699 N N . ILE A 1 90 ? -6.876 1.475 11.274 1.00 97.81 90 ILE A N 1
ATOM 700 C CA .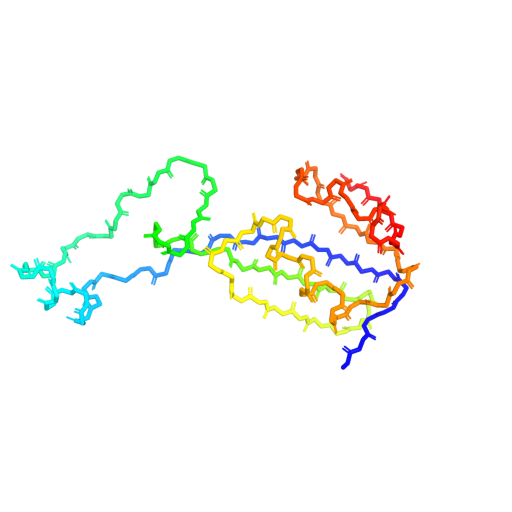 ILE A 1 90 ? -5.732 1.159 10.435 1.00 97.81 90 ILE A CA 1
ATOM 701 C C . ILE A 1 90 ? -4.450 1.664 11.091 1.00 97.81 90 ILE A C 1
ATOM 703 O O . ILE A 1 90 ? -4.351 2.834 11.479 1.00 97.81 90 ILE A O 1
ATOM 707 N N . TYR A 1 91 ? -3.460 0.781 11.159 1.00 97.50 91 TYR A N 1
ATOM 708 C CA . TYR A 1 91 ? -2.095 1.071 11.572 1.00 97.50 91 TYR A CA 1
ATOM 709 C C . TYR A 1 91 ? -1.188 1.134 10.347 1.00 97.50 91 TYR A C 1
ATOM 711 O O . TYR A 1 91 ? -1.173 0.207 9.539 1.00 97.50 91 TYR A O 1
ATOM 719 N N . THR A 1 92 ? -0.441 2.228 10.208 1.00 96.56 92 THR A N 1
ATOM 720 C CA . THR A 1 92 ? 0.539 2.400 9.125 1.00 96.56 92 THR A CA 1
ATOM 721 C C . THR A 1 92 ? 1.813 3.055 9.640 1.00 96.56 92 THR A C 1
ATOM 723 O O . THR A 1 92 ? 1.831 3.647 10.723 1.00 96.56 92 THR A O 1
ATOM 726 N N . ASP A 1 93 ? 2.854 3.040 8.814 1.00 92.44 93 ASP A N 1
ATOM 727 C CA . ASP A 1 93 ? 4.033 3.882 8.999 1.00 92.44 93 ASP A CA 1
ATOM 728 C C . ASP A 1 93 ? 3.743 5.371 8.676 1.00 92.44 93 ASP A C 1
ATOM 730 O O . ASP A 1 93 ? 2.603 5.795 8.438 1.00 92.44 93 ASP A O 1
ATOM 734 N N . GLU A 1 94 ? 4.795 6.194 8.652 1.00 90.06 94 GLU A N 1
ATOM 735 C CA . GLU A 1 94 ? 4.721 7.622 8.322 1.00 90.06 94 GLU A CA 1
ATOM 736 C C . GLU A 1 94 ? 4.605 7.916 6.811 1.00 90.06 94 GLU A C 1
ATOM 738 O O . GLU A 1 94 ? 4.746 9.070 6.380 1.00 90.06 94 GLU A O 1
ATOM 743 N N . TYR A 1 95 ? 4.368 6.917 5.955 1.00 92.25 95 TYR A N 1
ATOM 744 C CA . TYR A 1 95 ? 4.323 7.157 4.523 1.00 92.25 95 TYR A CA 1
ATOM 745 C C . TYR A 1 95 ? 3.073 7.964 4.124 1.00 92.25 95 TYR A C 1
ATOM 747 O O . TYR A 1 95 ? 1.922 7.605 4.365 1.00 92.25 95 TYR A O 1
ATOM 755 N N . SER A 1 96 ? 3.298 9.087 3.437 1.00 93.12 96 SER A N 1
ATOM 756 C CA . SER A 1 96 ? 2.267 10.057 3.051 1.00 93.12 96 SER A CA 1
ATOM 757 C C . SER A 1 96 ? 1.133 9.518 2.174 1.00 93.12 96 SER A C 1
ATOM 759 O O . SER A 1 96 ? 0.089 10.171 2.088 1.00 93.12 96 SER A O 1
ATOM 761 N N . ILE A 1 97 ? 1.279 8.348 1.546 1.00 93.81 97 ILE A N 1
ATOM 762 C CA . ILE A 1 97 ? 0.187 7.714 0.791 1.00 93.81 97 ILE A CA 1
ATOM 763 C C . ILE A 1 97 ? -1.024 7.417 1.685 1.00 93.81 97 ILE A C 1
ATOM 765 O O . ILE A 1 97 ? -2.151 7.542 1.218 1.00 93.81 97 ILE A O 1
ATOM 769 N N . TYR A 1 98 ? -0.807 7.181 2.979 1.00 95.94 98 TYR A N 1
ATOM 770 C CA . TYR A 1 98 ? -1.850 6.897 3.965 1.00 95.94 98 TYR A CA 1
ATOM 771 C C . TYR A 1 98 ? -2.514 8.141 4.561 1.00 95.94 98 TYR A C 1
ATOM 773 O O . TYR A 1 98 ? -3.462 8.034 5.331 1.00 95.94 98 TYR A O 1
ATOM 781 N N . SER A 1 99 ? -2.061 9.346 4.201 1.00 94.56 99 SER A N 1
ATOM 782 C CA . SER A 1 99 ? -2.561 10.599 4.794 1.00 94.56 99 SER A CA 1
ATOM 783 C C . SER A 1 99 ? -4.073 10.829 4.661 1.00 94.56 99 SER A C 1
ATOM 785 O O . SER A 1 99 ? -4.620 11.610 5.432 1.00 94.56 99 SER A O 1
ATOM 787 N N . ARG A 1 100 ? -4.744 10.153 3.719 1.00 95.38 100 ARG A N 1
ATOM 788 C CA . ARG A 1 100 ? -6.179 10.310 3.435 1.00 95.38 100 ARG A CA 1
ATOM 789 C C . ARG A 1 100 ? -7.067 9.210 4.012 1.00 95.38 100 ARG A C 1
ATOM 791 O O . ARG A 1 100 ? -8.265 9.229 3.760 1.00 95.38 100 ARG A O 1
ATOM 798 N N . LEU A 1 101 ? -6.529 8.283 4.807 1.00 96.25 101 LEU A N 1
ATOM 799 C CA . LEU A 1 101 ? -7.328 7.199 5.394 1.00 96.25 101 LEU A CA 1
ATOM 800 C C . LEU A 1 101 ? -8.525 7.727 6.204 1.00 96.25 101 LEU A C 1
ATOM 802 O O . LEU A 1 101 ? -9.635 7.225 6.050 1.00 96.25 101 LEU A O 1
ATOM 806 N N . THR A 1 102 ? -8.339 8.800 6.978 1.00 96.25 102 THR A N 1
ATOM 807 C CA . THR A 1 102 ? -9.441 9.443 7.714 1.00 96.25 102 THR A CA 1
ATOM 808 C C . THR A 1 102 ? -10.487 10.067 6.790 1.00 96.25 102 THR A C 1
ATOM 810 O O . THR A 1 102 ? -11.680 9.958 7.054 1.00 96.25 102 THR A O 1
ATOM 813 N N . GLU A 1 103 ? -10.065 10.676 5.678 1.00 97.06 103 GLU A N 1
ATOM 814 C CA . GLU A 1 103 ? -10.981 11.239 4.673 1.00 97.06 103 GLU A CA 1
ATOM 815 C C . GLU A 1 103 ? -11.789 10.147 3.957 1.00 97.06 103 GLU A C 1
ATOM 817 O O . GLU A 1 103 ? -12.920 10.388 3.542 1.00 97.06 103 GLU A O 1
ATOM 822 N N . TRP A 1 104 ? -11.228 8.942 3.833 1.00 96.81 104 TRP A N 1
ATOM 823 C CA . TRP A 1 104 ? -11.888 7.777 3.237 1.00 96.81 104 TRP A CA 1
ATOM 824 C C . TRP A 1 104 ? -12.779 7.003 4.218 1.00 96.81 104 TRP A C 1
ATOM 826 O O . TRP A 1 104 ? -13.390 6.014 3.825 1.00 96.81 104 TRP A O 1
ATOM 836 N N . GLY A 1 105 ? -12.895 7.454 5.471 1.00 96.75 105 GLY A N 1
ATOM 837 C CA . GLY A 1 105 ? -13.806 6.870 6.458 1.00 96.75 105 GLY A CA 1
ATOM 838 C C . GLY A 1 105 ? -13.199 5.773 7.333 1.00 96.75 105 GLY A C 1
ATOM 839 O O . GLY A 1 105 ? -13.943 4.957 7.875 1.00 96.75 105 GLY A O 1
ATOM 840 N N . TYR A 1 106 ? -11.874 5.752 7.491 1.00 97.50 106 TYR A N 1
ATOM 841 C CA . TYR A 1 106 ? -11.176 4.845 8.404 1.00 97.50 106 TYR A CA 1
ATOM 842 C C . TYR A 1 106 ? -10.597 5.591 9.605 1.00 97.50 106 TYR A C 1
ATOM 844 O O . TYR A 1 106 ? -10.207 6.757 9.511 1.00 97.50 106 TYR A O 1
ATOM 852 N N . GLU A 1 107 ? -10.478 4.910 10.739 1.00 97.44 107 GLU A N 1
ATOM 853 C CA . GLU A 1 107 ? -9.661 5.419 11.834 1.00 97.44 107 GLU A CA 1
ATOM 854 C C . GLU A 1 107 ? -8.186 5.158 11.512 1.00 97.44 107 GLU A C 1
ATOM 856 O O . GLU A 1 107 ? -7.834 4.105 10.985 1.00 97.44 107 GLU A O 1
ATOM 861 N N . HIS A 1 108 ? -7.303 6.117 11.801 1.00 96.88 108 HIS A N 1
ATOM 862 C CA . HIS A 1 108 ? -5.887 6.013 11.441 1.00 96.88 108 HIS A CA 1
ATOM 863 C C . HIS A 1 108 ? -4.992 6.282 12.644 1.00 96.88 108 HIS A C 1
ATOM 865 O O . HIS A 1 108 ? -5.067 7.344 13.266 1.00 96.88 108 HIS A O 1
ATOM 871 N N . LYS A 1 109 ? -4.110 5.328 12.944 1.00 95.62 109 LYS A N 1
ATOM 872 C CA . LYS A 1 109 ? -2.991 5.501 13.868 1.00 95.62 109 LYS A CA 1
ATOM 873 C C . LYS A 1 109 ? -1.681 5.264 13.132 1.00 95.62 109 LYS A C 1
ATOM 875 O O . LYS A 1 109 ? -1.545 4.324 12.356 1.00 95.62 109 LYS A O 1
ATOM 880 N N . ARG A 1 110 ? -0.713 6.131 13.407 1.00 89.62 110 ARG A N 1
ATOM 881 C CA . ARG A 1 110 ? 0.669 5.950 12.961 1.00 89.62 110 ARG A CA 1
ATOM 882 C C . ARG A 1 110 ? 1.431 5.218 14.058 1.00 89.62 110 ARG A C 1
ATOM 884 O O . ARG A 1 110 ? 1.227 5.542 15.232 1.00 89.62 110 ARG A O 1
ATOM 891 N N . ALA A 1 111 ? 2.218 4.222 13.667 1.00 69.81 111 ALA A N 1
ATOM 892 C CA . ALA A 1 111 ? 3.164 3.543 14.549 1.00 69.81 111 ALA A CA 1
ATOM 893 C C . ALA A 1 111 ? 4.425 4.390 14.769 1.00 69.81 111 ALA A C 1
ATOM 895 O O . ALA A 1 111 ? 4.791 5.151 13.844 1.00 69.81 111 ALA A O 1
#

Organism: NCBI:txid652676